Protein AF-C5LRL5-F1 (afdb_monomer)

Solvent-accessible surface area (backbone atoms only — not comparable to full-atom values): 5137 Å² total; per-residue (Å²): 137,58,95,88,48,83,79,89,81,83,88,83,87,87,86,74,60,81,94,50,38,65,64,53,52,51,51,46,70,75,74,52,95,80,87,85,79,75,88,53,74,94,49,91,81,60,85,64,52,73,59,52,54,52,51,54,52,50,49,52,51,50,56,52,51,53,50,52,51,56,70,74,49,90,122

Radius of gyration: 19.75 Å; Cα contacts (8 Å, |Δi|>4): 8; chains: 1; bounding box: 48×38×46 Å

Sequence (75 aa):
MGLLRSETMKHGTLVLPVDRAREFVDVIGYSTRIEFEDMNSASMHRNYRKYIQRIEELERIIRFLEVEIHEASPH

Secondary structure (DSSP, 8-state):
--TTS------------GGGHHHHHHHHHHH---PPP-TTTT-S--TTHHHHHHHHHHHHHHHHHHHHHHHH---

Structure (mmCIF, N/CA/C/O backbone):
data_AF-C5LRL5-F1
#
_entry.id   AF-C5LRL5-F1
#
loop_
_atom_site.group_PDB
_atom_site.id
_atom_site.type_symbol
_atom_site.label_atom_id
_atom_site.label_alt_id
_atom_site.label_comp_id
_atom_site.label_asym_id
_atom_site.label_entity_id
_atom_site.label_seq_id
_atom_site.pdbx_PDB_ins_code
_atom_site.Cartn_x
_atom_site.Cartn_y
_atom_site.Cartn_z
_atom_site.occupancy
_atom_site.B_iso_or_equiv
_atom_site.auth_seq_id
_atom_site.auth_comp_id
_atom_site.auth_asym_id
_atom_site.auth_atom_id
_atom_site.pdbx_PDB_model_num
ATOM 1 N N . MET A 1 1 ? 19.942 -18.885 1.128 1.00 55.56 1 MET A N 1
ATOM 2 C CA . MET A 1 1 ? 19.981 -18.463 2.543 1.00 55.56 1 MET A CA 1
ATOM 3 C C . MET A 1 1 ? 21.421 -18.240 2.970 1.00 55.56 1 MET A C 1
ATOM 5 O O . MET A 1 1 ? 22.170 -19.201 3.093 1.00 55.56 1 MET A O 1
ATOM 9 N N . GLY A 1 2 ? 21.806 -16.976 3.154 1.00 59.56 2 GLY A N 1
ATOM 10 C CA . GLY A 1 2 ? 23.032 -16.589 3.845 1.00 59.56 2 GLY A CA 1
ATOM 11 C C . GLY A 1 2 ? 22.681 -16.234 5.285 1.00 59.56 2 GLY A C 1
ATOM 12 O O . GLY A 1 2 ? 22.300 -15.112 5.558 1.00 59.56 2 GLY A O 1
ATOM 13 N N . LEU A 1 3 ? 22.782 -17.183 6.214 1.00 74.81 3 LEU A N 1
ATOM 14 C CA . LEU A 1 3 ? 22.470 -16.931 7.632 1.00 74.81 3 LEU A CA 1
ATOM 15 C C . LEU A 1 3 ? 23.419 -15.914 8.296 1.00 74.81 3 LEU A C 1
ATOM 17 O O . LEU A 1 3 ? 23.104 -15.378 9.349 1.00 74.81 3 LEU A O 1
ATOM 21 N N . LEU A 1 4 ? 24.577 -15.648 7.684 1.00 87.75 4 LEU A N 1
ATOM 22 C CA . LEU A 1 4 ? 25.628 -14.780 8.225 1.00 87.75 4 LEU A CA 1
ATOM 23 C C . LEU A 1 4 ? 25.886 -13.526 7.369 1.00 87.75 4 LEU A C 1
ATOM 25 O O . LEU A 1 4 ? 26.828 -12.787 7.649 1.00 87.75 4 LEU A O 1
ATOM 29 N N . ARG A 1 5 ? 25.122 -13.306 6.287 1.00 85.44 5 ARG A N 1
ATOM 30 C CA . ARG A 1 5 ? 25.302 -12.174 5.357 1.00 85.44 5 ARG A CA 1
ATOM 31 C C . ARG A 1 5 ? 23.960 -11.694 4.811 1.00 85.44 5 ARG A C 1
ATOM 33 O O . ARG A 1 5 ? 23.049 -12.496 4.649 1.00 85.44 5 ARG A O 1
ATOM 40 N N . SER A 1 6 ? 23.872 -10.411 4.473 1.00 89.69 6 SER A N 1
ATOM 41 C CA . SER A 1 6 ? 22.691 -9.831 3.826 1.00 89.69 6 SER A CA 1
ATOM 42 C C . SER A 1 6 ? 22.351 -10.538 2.511 1.00 89.69 6 SER A C 1
ATOM 44 O O . SER A 1 6 ? 23.244 -10.984 1.783 1.00 89.69 6 SER A O 1
ATOM 46 N N . GLU A 1 7 ? 21.059 -10.619 2.191 1.00 89.69 7 GLU A N 1
ATOM 47 C CA . GLU A 1 7 ? 20.606 -11.118 0.893 1.00 89.69 7 GLU A CA 1
ATOM 48 C C . GLU A 1 7 ? 20.951 -10.125 -0.228 1.00 89.69 7 GLU A C 1
ATOM 50 O O . GLU A 1 7 ? 21.026 -8.913 -0.019 1.00 89.69 7 GLU A O 1
ATOM 55 N N . THR A 1 8 ? 21.201 -10.638 -1.434 1.00 91.06 8 THR A N 1
ATOM 56 C CA . THR A 1 8 ? 21.495 -9.792 -2.595 1.00 91.06 8 THR A CA 1
ATOM 57 C C . THR A 1 8 ? 20.222 -9.102 -3.073 1.00 91.06 8 THR A C 1
ATOM 59 O O . THR A 1 8 ? 19.331 -9.747 -3.622 1.00 91.06 8 THR A O 1
ATOM 62 N N . MET A 1 9 ? 20.167 -7.783 -2.904 1.00 93.69 9 MET A N 1
ATOM 63 C CA . MET A 1 9 ? 19.069 -6.944 -3.385 1.00 93.69 9 MET A CA 1
ATOM 64 C C . MET A 1 9 ? 19.289 -6.518 -4.841 1.00 93.69 9 MET A C 1
ATOM 66 O O . MET A 1 9 ? 20.422 -6.453 -5.324 1.00 93.69 9 MET A O 1
ATOM 70 N N . LYS A 1 10 ? 18.197 -6.205 -5.545 1.00 93.19 10 LYS A N 1
ATOM 71 C CA . LYS A 1 10 ? 18.225 -5.589 -6.877 1.00 93.19 10 LYS A CA 1
ATOM 72 C C . LYS A 1 10 ? 17.451 -4.280 -6.839 1.00 93.19 10 LYS A C 1
ATOM 74 O O . LYS A 1 10 ? 16.337 -4.249 -6.329 1.00 93.19 10 LYS A O 1
ATOM 79 N N . HIS A 1 11 ? 18.037 -3.237 -7.414 1.00 94.94 11 HIS A N 1
ATOM 80 C CA . HIS A 1 11 ? 17.374 -1.957 -7.632 1.00 94.94 11 HIS A CA 1
ATOM 81 C C . HIS A 1 11 ? 16.848 -1.895 -9.069 1.00 94.94 11 HIS A C 1
ATOM 83 O O . HIS A 1 11 ? 17.513 -2.358 -9.999 1.00 94.94 11 HIS A O 1
ATOM 89 N N . GLY A 1 12 ? 15.653 -1.345 -9.251 1.00 93.19 12 GLY A N 1
ATOM 90 C CA . GLY A 1 12 ? 15.024 -1.225 -10.559 1.00 93.19 12 GLY A CA 1
ATOM 91 C C . GLY A 1 12 ? 13.856 -0.251 -10.540 1.00 93.19 12 GLY A C 1
ATOM 92 O O . GLY A 1 12 ? 13.348 0.113 -9.483 1.00 93.19 12 GLY A O 1
ATOM 93 N N . THR A 1 13 ? 13.427 0.163 -11.729 1.00 94.81 13 THR A N 1
ATOM 94 C CA . THR A 1 13 ? 12.320 1.105 -11.904 1.00 94.81 13 THR A CA 1
ATOM 95 C C . THR A 1 13 ? 11.043 0.359 -12.267 1.00 94.81 13 THR A C 1
ATOM 97 O O . THR A 1 13 ? 10.998 -0.365 -13.262 1.00 94.81 13 THR A O 1
ATOM 100 N N . LEU A 1 14 ? 9.991 0.564 -11.478 1.00 92.25 14 LEU A N 1
ATOM 101 C CA . LEU A 1 14 ? 8.652 0.064 -11.765 1.00 92.25 14 LEU A CA 1
ATOM 102 C C . LEU A 1 14 ? 7.866 1.122 -12.549 1.00 92.25 14 L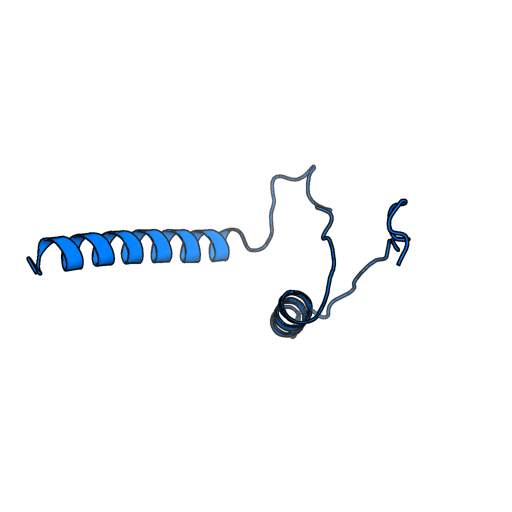EU A C 1
ATOM 104 O O . LEU A 1 14 ? 7.675 2.237 -12.069 1.00 92.25 14 LEU A O 1
ATOM 108 N N . VAL A 1 15 ? 7.382 0.766 -13.739 1.00 93.88 15 VAL A N 1
ATOM 109 C CA . VAL A 1 15 ? 6.535 1.636 -14.568 1.00 93.88 15 VAL A CA 1
ATOM 110 C C . VAL A 1 15 ? 5.119 1.075 -14.570 1.00 93.88 15 VAL A C 1
ATOM 112 O O . VAL A 1 15 ? 4.908 -0.066 -14.979 1.00 93.88 15 VAL A O 1
ATOM 115 N N . LEU A 1 16 ? 4.154 1.872 -14.106 1.00 92.81 16 LEU A N 1
ATOM 116 C CA . LEU A 1 16 ? 2.751 1.473 -14.000 1.00 92.81 16 LEU A CA 1
ATOM 117 C C . LEU A 1 16 ? 1.873 2.292 -14.955 1.00 92.81 16 LEU A C 1
ATOM 119 O O . LEU A 1 16 ? 2.021 3.516 -15.011 1.00 92.81 16 LEU A O 1
ATOM 123 N N . PRO A 1 17 ? 0.935 1.654 -15.673 1.00 94.88 17 PRO A N 1
ATOM 124 C CA . PRO A 1 17 ? -0.060 2.370 -16.456 1.00 94.88 17 PRO A CA 1
ATOM 125 C C . PRO A 1 17 ? -1.115 2.991 -15.519 1.00 94.88 17 PRO A C 1
ATOM 127 O O . PRO A 1 17 ? -1.495 2.403 -14.505 1.00 94.88 17 PRO A O 1
ATOM 130 N N . VAL A 1 18 ? -1.559 4.213 -15.828 1.00 91.69 18 VAL A N 1
ATOM 131 C CA . VAL A 1 18 ? -2.367 5.048 -14.914 1.00 91.69 18 VAL A CA 1
ATOM 132 C C . VAL A 1 18 ? -3.744 4.442 -14.626 1.00 91.69 18 VAL A C 1
ATOM 134 O O . VAL A 1 18 ? -4.224 4.502 -13.498 1.00 91.69 18 VAL A O 1
ATOM 137 N N . ASP A 1 19 ? -4.362 3.830 -15.630 1.00 94.12 19 ASP A N 1
ATOM 138 C CA . ASP A 1 19 ? -5.690 3.215 -15.593 1.00 94.12 19 ASP A CA 1
ATOM 139 C C . ASP A 1 19 ? -5.790 2.043 -14.609 1.00 94.12 19 ASP A C 1
ATOM 141 O O . ASP A 1 19 ? -6.837 1.844 -13.995 1.00 94.12 19 ASP A O 1
ATOM 145 N N . ARG A 1 20 ? -4.694 1.303 -14.408 1.00 93.19 20 ARG A N 1
ATOM 146 C CA . ARG A 1 20 ? -4.651 0.110 -13.544 1.00 93.19 20 ARG A CA 1
ATOM 147 C C . ARG A 1 20 ? -3.665 0.221 -12.389 1.00 93.19 20 ARG A C 1
ATOM 149 O O . ARG A 1 20 ? -3.391 -0.767 -11.710 1.00 93.19 20 ARG A O 1
ATOM 156 N N . ALA A 1 21 ? -3.152 1.424 -12.129 1.00 92.94 21 ALA A N 1
ATOM 157 C CA . ALA A 1 21 ? -2.141 1.656 -11.103 1.00 92.94 21 ALA A CA 1
ATOM 158 C C . ALA A 1 21 ? -2.569 1.113 -9.729 1.00 92.94 21 ALA A C 1
ATOM 160 O O . ALA A 1 21 ? -1.760 0.499 -9.045 1.00 92.94 21 ALA A O 1
ATOM 161 N N . ARG A 1 22 ? -3.847 1.262 -9.351 1.00 93.19 22 ARG A N 1
ATOM 162 C CA . ARG A 1 22 ? -4.368 0.757 -8.071 1.00 93.19 22 ARG A CA 1
ATOM 163 C C . ARG A 1 22 ? -4.285 -0.766 -7.958 1.00 93.19 22 ARG A C 1
ATOM 165 O O . ARG A 1 22 ? -3.722 -1.261 -6.993 1.00 93.19 22 ARG A O 1
ATOM 172 N N . GLU A 1 23 ? -4.789 -1.491 -8.956 1.00 95.31 23 GLU A N 1
ATOM 173 C CA . GLU A 1 23 ? -4.776 -2.962 -8.963 1.00 95.31 23 GLU A CA 1
ATOM 174 C C . GLU A 1 23 ? -3.350 -3.509 -8.869 1.00 95.31 23 GLU A C 1
ATOM 176 O O . GLU A 1 23 ? -3.085 -4.450 -8.125 1.00 95.31 23 GLU A O 1
ATOM 181 N N . PHE A 1 24 ? -2.413 -2.900 -9.603 1.00 94.94 24 PHE A N 1
ATOM 182 C CA . PHE A 1 24 ? -1.017 -3.318 -9.559 1.00 94.94 24 PHE A CA 1
ATOM 183 C C . PHE A 1 24 ? -0.366 -3.029 -8.207 1.00 94.94 24 PHE A C 1
ATOM 185 O O . PHE A 1 24 ? 0.340 -3.893 -7.691 1.00 94.94 24 PHE A O 1
ATOM 192 N N . VAL A 1 25 ? -0.616 -1.857 -7.617 1.00 94.19 25 VAL A N 1
ATOM 193 C CA . VAL A 1 25 ? -0.105 -1.509 -6.282 1.00 94.19 25 VAL A CA 1
ATOM 194 C C . VAL A 1 25 ? -0.651 -2.469 -5.222 1.00 94.19 25 VAL A C 1
ATOM 196 O O . VAL A 1 25 ? 0.126 -2.939 -4.393 1.00 94.19 25 VAL A O 1
ATOM 199 N N . ASP A 1 26 ? -1.935 -2.830 -5.293 1.00 94.75 26 ASP A N 1
ATOM 200 C CA . ASP A 1 26 ? -2.551 -3.796 -4.377 1.00 94.75 26 ASP A CA 1
ATOM 201 C C . ASP A 1 26 ? -1.873 -5.175 -4.501 1.00 94.75 26 ASP A C 1
ATOM 203 O O . ASP A 1 26 ? -1.398 -5.734 -3.511 1.00 94.75 26 ASP A O 1
ATOM 207 N N . VAL A 1 27 ? -1.733 -5.709 -5.722 1.00 95.00 27 VAL A N 1
ATOM 208 C CA . VAL A 1 27 ? -1.077 -7.011 -5.957 1.00 95.00 27 VAL A CA 1
ATOM 209 C C . VAL A 1 27 ? 0.370 -7.012 -5.464 1.00 95.00 27 VAL A C 1
ATOM 211 O O . VAL A 1 27 ? 0.801 -7.983 -4.835 1.00 95.00 27 VAL A O 1
ATOM 214 N N . ILE A 1 28 ? 1.111 -5.934 -5.724 1.00 94.62 28 ILE A N 1
ATOM 215 C CA . ILE A 1 28 ? 2.498 -5.768 -5.277 1.00 94.62 28 ILE A CA 1
ATOM 216 C C . ILE A 1 28 ? 2.570 -5.765 -3.749 1.00 94.62 28 ILE A C 1
ATOM 218 O O . ILE A 1 28 ? 3.387 -6.498 -3.189 1.00 94.62 28 ILE A O 1
ATOM 222 N N . GLY A 1 29 ? 1.693 -5.007 -3.08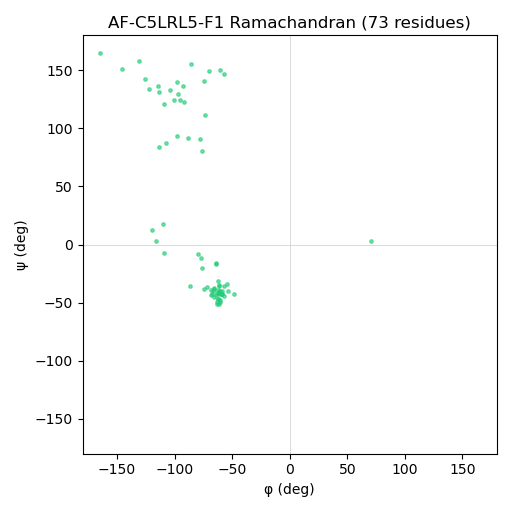7 1.00 92.62 29 GLY A N 1
ATOM 223 C CA . GLY A 1 29 ? 1.643 -4.911 -1.629 1.00 92.62 29 GLY A CA 1
ATOM 224 C C . GLY A 1 29 ? 1.341 -6.243 -0.938 1.00 92.62 29 GLY A C 1
ATOM 225 O O . GLY A 1 29 ? 1.906 -6.517 0.117 1.00 92.62 29 GLY A O 1
ATOM 226 N N . TYR A 1 30 ? 0.507 -7.097 -1.541 1.00 94.75 30 TYR A N 1
ATOM 227 C CA . TYR A 1 30 ? 0.168 -8.406 -0.967 1.00 94.75 30 TYR A CA 1
ATOM 228 C C . TYR A 1 30 ? 1.149 -9.525 -1.326 1.00 94.75 30 TYR A C 1
ATOM 230 O O . TYR A 1 30 ? 1.377 -10.426 -0.519 1.00 94.75 30 TYR A O 1
ATOM 238 N N . SER A 1 31 ? 1.698 -9.513 -2.542 1.00 94.31 31 SER A N 1
ATOM 239 C CA . SER A 1 31 ? 2.322 -10.711 -3.128 1.00 94.31 31 SER A CA 1
ATOM 240 C C . SER A 1 31 ? 3.842 -10.637 -3.227 1.00 94.31 31 SER A C 1
ATOM 242 O O . SER A 1 31 ? 4.477 -11.618 -3.616 1.00 94.31 31 SER A O 1
ATOM 244 N N . THR A 1 32 ? 4.448 -9.487 -2.929 1.00 92.12 32 THR A N 1
ATOM 245 C CA . THR A 1 32 ? 5.874 -9.261 -3.186 1.00 92.12 32 THR A CA 1
ATOM 246 C C . THR A 1 32 ? 6.601 -8.689 -1.974 1.00 92.12 32 THR A C 1
ATOM 248 O O . THR A 1 32 ? 5.999 -8.107 -1.078 1.00 92.12 32 THR A O 1
ATOM 251 N N . ARG A 1 33 ? 7.925 -8.874 -1.938 1.00 91.19 33 ARG A N 1
ATOM 252 C CA . ARG A 1 33 ? 8.818 -8.254 -0.951 1.00 91.19 33 ARG A CA 1
ATOM 253 C C . ARG A 1 33 ? 9.619 -7.175 -1.665 1.00 91.19 33 ARG A C 1
ATOM 255 O O . ARG A 1 33 ? 10.674 -7.464 -2.226 1.00 91.19 33 ARG A O 1
ATOM 262 N N . ILE A 1 34 ? 9.057 -5.973 -1.716 1.00 92.81 34 ILE A N 1
ATOM 263 C CA . ILE A 1 34 ? 9.629 -4.813 -2.403 1.00 92.81 34 ILE A CA 1
ATOM 264 C C . ILE A 1 34 ? 9.722 -3.655 -1.414 1.00 92.81 34 ILE A C 1
ATOM 266 O O . ILE A 1 34 ? 8.840 -3.460 -0.582 1.00 92.81 34 ILE A O 1
ATOM 270 N N . GLU A 1 35 ? 10.800 -2.891 -1.529 1.00 93.12 35 GLU A N 1
ATOM 271 C CA . GLU A 1 35 ? 10.985 -1.619 -0.845 1.00 93.12 35 GLU A CA 1
ATOM 272 C C . GLU A 1 35 ? 10.762 -0.482 -1.849 1.00 93.12 35 GLU A C 1
ATOM 274 O O . GLU A 1 35 ? 11.279 -0.528 -2.968 1.00 93.12 35 GLU A O 1
ATOM 279 N N . PHE A 1 36 ? 9.971 0.522 -1.464 1.00 93.69 36 PHE A N 1
ATOM 280 C CA . PHE A 1 36 ? 9.730 1.710 -2.282 1.00 93.69 36 PHE A CA 1
ATOM 281 C C . PHE A 1 36 ? 10.644 2.851 -1.843 1.00 93.69 36 PHE A C 1
ATOM 283 O O . PHE A 1 36 ? 10.671 3.212 -0.669 1.00 93.69 36 PHE A O 1
ATOM 290 N N . GLU A 1 37 ? 11.330 3.462 -2.803 1.00 93.62 37 GLU A N 1
ATOM 291 C CA . GLU A 1 37 ? 12.128 4.666 -2.580 1.00 93.62 37 GLU A CA 1
ATOM 292 C C . GLU A 1 37 ? 11.296 5.929 -2.859 1.00 93.62 37 GLU A C 1
ATOM 294 O O . GLU A 1 37 ? 10.567 6.008 -3.854 1.00 93.62 37 GLU A O 1
ATOM 299 N N . ASP A 1 38 ? 11.395 6.938 -1.985 1.00 91.81 38 ASP A N 1
ATOM 300 C CA . AS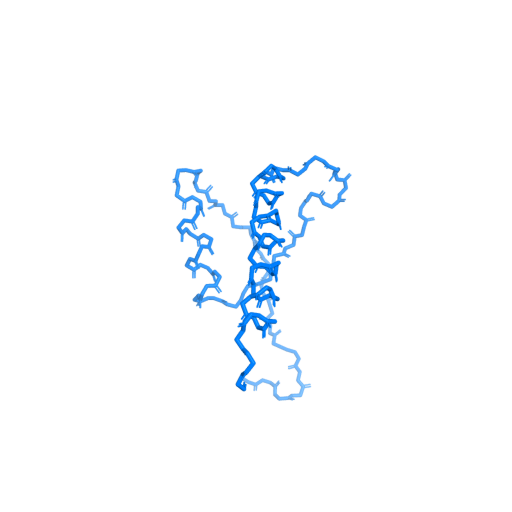P A 1 38 ? 10.667 8.200 -2.154 1.00 91.81 38 ASP A CA 1
ATOM 301 C C . ASP A 1 38 ? 11.338 9.104 -3.199 1.00 91.81 38 ASP A C 1
ATOM 303 O O . ASP A 1 38 ? 12.167 9.966 -2.890 1.00 91.81 38 ASP A O 1
ATOM 307 N N . MET A 1 39 ? 10.906 8.944 -4.450 1.00 89.31 39 MET A N 1
ATOM 308 C CA . MET A 1 39 ? 11.354 9.766 -5.579 1.00 89.31 39 MET A CA 1
ATOM 309 C C . MET A 1 39 ? 10.967 11.251 -5.460 1.00 89.31 39 MET A C 1
ATOM 311 O O . MET A 1 39 ? 11.516 12.079 -6.183 1.00 89.31 39 MET A O 1
ATOM 315 N N . ASN A 1 40 ? 10.026 11.612 -4.579 1.00 88.50 40 ASN A N 1
ATOM 316 C CA . ASN A 1 40 ? 9.532 12.981 -4.413 1.00 88.50 40 ASN A CA 1
ATOM 317 C C . ASN A 1 40 ? 9.976 13.615 -3.087 1.00 88.50 40 ASN A C 1
ATOM 319 O O . ASN A 1 40 ? 9.406 14.626 -2.681 1.00 88.50 40 ASN A O 1
ATOM 323 N N . SER A 1 41 ? 10.991 13.068 -2.416 1.00 87.12 41 SER A N 1
ATOM 324 C CA . SER A 1 41 ? 11.461 13.539 -1.103 1.00 87.12 41 SER A CA 1
ATOM 325 C C . SER A 1 41 ? 11.817 15.035 -1.060 1.00 87.12 41 SER A C 1
ATOM 327 O O . SER A 1 41 ? 11.548 15.704 -0.065 1.00 87.12 41 SER A O 1
ATOM 329 N N . ALA A 1 42 ? 12.349 15.588 -2.154 1.00 85.94 42 ALA A N 1
ATOM 330 C CA . ALA A 1 42 ? 12.687 17.010 -2.276 1.00 85.94 42 ALA A CA 1
ATOM 331 C C . ALA A 1 42 ? 11.482 17.928 -2.581 1.00 85.94 42 ALA A C 1
ATOM 333 O O . ALA A 1 42 ? 11.619 19.151 -2.567 1.00 85.94 42 ALA A O 1
ATOM 334 N N . SER A 1 43 ? 10.305 17.365 -2.874 1.00 84.44 43 SER A N 1
ATOM 335 C CA . SER A 1 43 ? 9.100 18.106 -3.251 1.00 84.44 43 SER A CA 1
ATOM 336 C C . SER A 1 43 ? 8.007 17.977 -2.192 1.00 84.44 43 SER A C 1
ATOM 338 O O . SER A 1 43 ? 7.613 16.887 -1.780 1.00 84.44 43 SER A O 1
ATOM 340 N N . MET A 1 44 ? 7.423 19.111 -1.803 1.00 75.19 44 MET A N 1
ATOM 341 C CA . MET A 1 44 ? 6.225 19.120 -0.955 1.00 75.19 44 MET A CA 1
ATOM 342 C C . MET A 1 44 ? 4.937 18.782 -1.725 1.00 75.19 44 MET A C 1
ATOM 344 O O . MET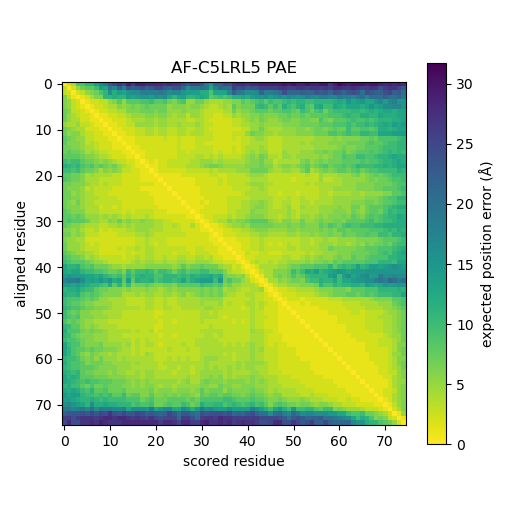 A 1 44 ? 3.889 18.561 -1.110 1.00 75.19 44 MET A O 1
ATOM 348 N N . HIS A 1 45 ? 4.975 18.752 -3.061 1.00 81.94 45 HIS A N 1
ATOM 349 C CA . HIS A 1 45 ? 3.796 18.484 -3.876 1.00 81.94 45 HIS A CA 1
ATOM 350 C C . HIS A 1 45 ? 3.628 16.980 -4.111 1.00 81.94 45 HIS A C 1
ATOM 352 O O . HIS A 1 45 ? 4.170 16.416 -5.058 1.00 81.94 45 HIS A O 1
ATOM 358 N N . ARG A 1 46 ? 2.863 16.326 -3.229 1.00 85.38 46 ARG A N 1
ATOM 359 C CA . ARG A 1 46 ? 2.527 14.903 -3.350 1.00 85.38 46 ARG A CA 1
ATOM 360 C C . ARG A 1 46 ? 1.183 14.712 -4.040 1.00 85.38 46 ARG A C 1
ATOM 362 O O . ARG A 1 46 ? 0.150 15.203 -3.572 1.00 85.38 46 ARG A O 1
ATOM 369 N N . ASN A 1 47 ? 1.198 13.929 -5.114 1.00 85.25 47 ASN A N 1
ATOM 370 C CA . ASN A 1 47 ? -0.025 13.417 -5.717 1.00 85.25 47 ASN A CA 1
ATOM 371 C C . ASN A 1 47 ? -0.785 12.564 -4.688 1.00 85.25 47 ASN A C 1
ATOM 373 O O . ASN A 1 47 ? -0.195 11.972 -3.790 1.00 85.25 47 ASN A O 1
ATOM 377 N N . TYR A 1 48 ? -2.112 12.537 -4.802 1.00 89.31 48 TYR A N 1
ATOM 378 C CA . TYR A 1 48 ? -3.027 11.791 -3.927 1.00 89.31 48 TYR A CA 1
ATOM 379 C C . TYR A 1 48 ? -3.215 12.286 -2.483 1.00 89.31 48 TYR A C 1
ATOM 381 O O . TYR A 1 48 ? -4.031 11.709 -1.765 1.00 89.31 48 TYR A O 1
ATOM 389 N N . ARG A 1 49 ? -2.599 13.406 -2.071 1.00 91.00 49 ARG A N 1
ATOM 390 C CA . ARG A 1 49 ? -2.781 13.990 -0.723 1.00 91.00 49 ARG A CA 1
ATOM 391 C C . ARG A 1 49 ? -4.251 14.126 -0.303 1.00 91.00 49 ARG A C 1
ATOM 393 O O . ARG A 1 49 ? -4.600 13.789 0.821 1.00 91.00 49 ARG A O 1
ATOM 400 N N . LYS A 1 50 ? -5.121 14.575 -1.215 1.00 93.31 50 LYS A N 1
ATOM 401 C CA . LYS A 1 50 ? -6.564 14.722 -0.949 1.00 93.31 50 LYS A CA 1
ATOM 402 C C . LYS A 1 50 ? -7.242 13.391 -0.606 1.00 93.31 50 LYS A C 1
ATOM 404 O O . LYS A 1 50 ? -8.158 13.373 0.205 1.00 93.31 50 LYS A O 1
ATOM 409 N N . TYR A 1 51 ? -6.827 12.288 -1.230 1.00 93.88 51 TYR A N 1
ATOM 410 C CA . TYR A 1 51 ? -7.399 10.971 -0.945 1.00 93.88 51 TYR A CA 1
ATOM 411 C C . TYR A 1 51 ? -6.906 10.429 0.396 1.00 93.88 51 TYR A C 1
ATOM 413 O O . TYR A 1 51 ? -7.711 9.881 1.138 1.00 93.88 51 TYR A O 1
ATOM 421 N N . ILE A 1 52 ? -5.634 10.660 0.739 1.00 94.19 52 ILE A N 1
ATOM 422 C CA . ILE A 1 52 ? -5.076 10.297 2.051 1.00 94.19 52 ILE A CA 1
ATOM 423 C C . ILE A 1 52 ? -5.824 11.035 3.166 1.00 94.19 52 ILE A C 1
ATOM 425 O O . ILE A 1 52 ? -6.350 10.394 4.065 1.00 94.19 52 ILE A O 1
ATOM 429 N N . GLN A 1 53 ? -5.997 12.354 3.040 1.00 95.38 53 GLN A N 1
ATOM 430 C CA . GLN A 1 53 ? -6.733 13.161 4.025 1.00 95.38 53 GLN A CA 1
ATOM 431 C C . GLN A 1 53 ? -8.173 12.677 4.242 1.00 95.38 53 GLN A C 1
ATOM 433 O O . GLN A 1 53 ? -8.689 12.723 5.353 1.00 95.38 53 GLN A O 1
ATOM 438 N N . ARG A 1 54 ? -8.838 12.191 3.185 1.00 97.25 54 ARG A N 1
ATOM 439 C CA . ARG A 1 54 ? -10.179 11.600 3.307 1.00 97.25 54 ARG A C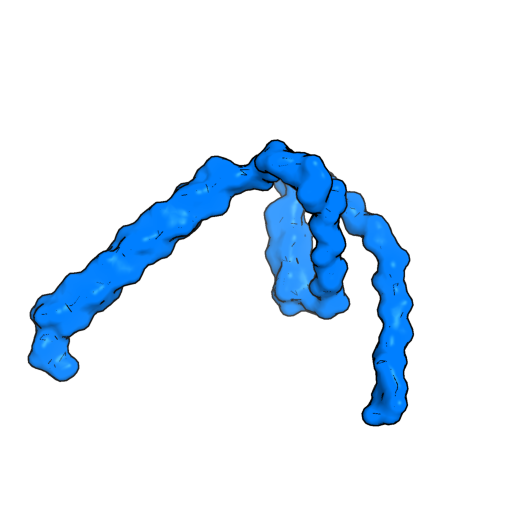A 1
ATOM 440 C C . ARG A 1 54 ? -10.162 10.304 4.112 1.00 97.25 54 ARG A C 1
ATOM 442 O O . ARG A 1 54 ? -11.092 10.073 4.871 1.00 97.25 54 ARG A O 1
ATOM 449 N N . ILE A 1 55 ? -9.146 9.463 3.927 1.00 97.38 55 ILE A N 1
ATOM 450 C CA . ILE A 1 55 ? -9.004 8.207 4.671 1.00 97.38 55 ILE A CA 1
ATOM 451 C C . ILE A 1 55 ? -8.691 8.497 6.143 1.00 97.38 55 ILE A C 1
ATOM 453 O O . ILE A 1 55 ? -9.327 7.908 7.008 1.00 97.38 55 ILE A O 1
ATOM 457 N N . GLU A 1 56 ? -7.795 9.445 6.425 1.00 97.69 56 GLU A N 1
ATOM 458 C CA . GLU A 1 56 ? -7.461 9.875 7.793 1.00 97.69 56 GLU A CA 1
ATOM 459 C C . GLU A 1 56 ? -8.694 10.401 8.545 1.00 97.69 56 GLU A C 1
ATOM 461 O O . GLU A 1 56 ? -8.925 10.053 9.701 1.00 97.69 56 GLU A O 1
ATOM 466 N N . GLU A 1 57 ? -9.532 11.199 7.880 1.00 98.06 57 GLU A N 1
ATOM 467 C CA . GLU A 1 57 ? -10.761 11.713 8.489 1.00 98.06 57 GLU A CA 1
ATOM 468 C C . GLU A 1 57 ? -11.796 10.607 8.742 1.00 98.06 57 GLU A C 1
ATOM 470 O O . GLU A 1 57 ? -12.449 10.592 9.786 1.00 98.06 57 GLU A O 1
ATOM 475 N N . LEU A 1 58 ? -11.929 9.645 7.824 1.00 97.94 58 LEU A N 1
ATOM 476 C CA . LEU A 1 58 ? -12.784 8.475 8.042 1.00 97.94 58 LEU A CA 1
ATOM 477 C C . LEU A 1 58 ? -12.285 7.632 9.217 1.00 97.94 58 LEU A C 1
ATOM 479 O O . LEU A 1 58 ? -13.087 7.199 10.038 1.00 97.94 58 LEU A O 1
ATOM 483 N N . GLU A 1 59 ? -10.972 7.443 9.333 1.00 98.12 59 GLU A N 1
ATOM 484 C CA . GLU A 1 59 ? -10.368 6.750 10.466 1.00 98.12 59 GLU A CA 1
ATOM 485 C C . GLU A 1 59 ? -10.659 7.483 11.784 1.00 98.12 59 GLU A C 1
ATOM 487 O O . GLU A 1 59 ? -11.038 6.850 12.766 1.00 98.12 59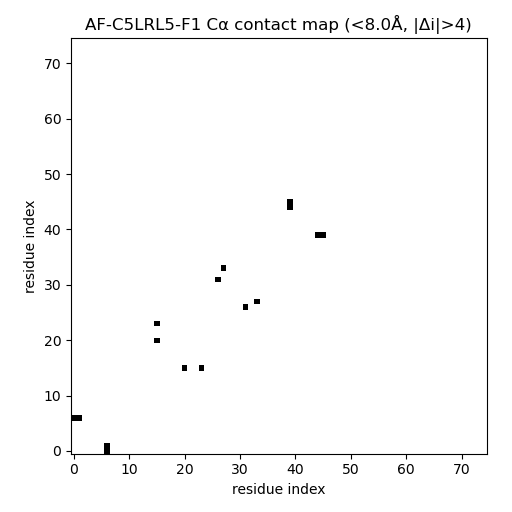 GLU A O 1
ATOM 492 N N . ARG A 1 60 ? -10.566 8.819 11.805 1.00 98.12 60 ARG A N 1
ATOM 493 C CA . ARG A 1 60 ? -10.921 9.636 12.977 1.00 98.12 60 ARG A CA 1
ATOM 494 C C . ARG A 1 60 ? -12.367 9.403 13.419 1.00 98.12 60 ARG A C 1
ATOM 496 O O . ARG A 1 60 ? -12.623 9.270 14.615 1.00 98.12 60 ARG A O 1
ATOM 503 N N . ILE A 1 61 ? -13.300 9.356 12.468 1.00 98.06 61 ILE A N 1
ATOM 504 C CA . ILE A 1 61 ? -14.719 9.093 12.744 1.00 98.06 61 ILE A CA 1
ATOM 505 C C . ILE A 1 61 ? -14.907 7.671 13.283 1.00 98.06 61 ILE A C 1
ATOM 507 O O . ILE A 1 61 ? -15.610 7.498 14.273 1.00 98.06 61 ILE A O 1
ATOM 511 N N . ILE A 1 62 ? -14.264 6.668 12.678 1.00 97.75 62 ILE A N 1
ATOM 512 C CA . ILE A 1 62 ? -14.357 5.270 13.128 1.00 97.75 62 ILE A CA 1
ATOM 513 C C . ILE A 1 62 ? -13.849 5.131 14.564 1.00 97.75 62 ILE A C 1
ATOM 515 O O . ILE A 1 62 ? -14.563 4.581 15.395 1.00 97.75 62 ILE A O 1
ATOM 519 N N . ARG A 1 63 ? -12.682 5.704 14.888 1.00 97.44 63 ARG A N 1
ATOM 520 C CA . ARG A 1 63 ? -12.138 5.670 16.256 1.00 97.44 63 ARG A CA 1
ATOM 521 C C . ARG A 1 63 ? -13.090 6.305 17.268 1.00 97.44 63 ARG A C 1
ATOM 523 O O . ARG A 1 63 ? -13.244 5.788 18.365 1.00 97.44 63 ARG A O 1
ATOM 530 N N . PHE A 1 64 ? -13.733 7.416 16.905 1.00 97.50 64 PHE A N 1
ATOM 531 C CA . PHE A 1 64 ? -14.741 8.041 17.763 1.00 97.50 64 PHE A CA 1
ATOM 532 C C . PHE A 1 64 ? -15.939 7.109 17.991 1.00 97.50 64 PHE A C 1
ATOM 534 O O . PHE A 1 64 ? -16.343 6.904 19.129 1.00 97.50 64 PHE A O 1
ATOM 541 N N . LEU A 1 65 ? -16.468 6.495 16.930 1.00 97.06 65 LEU A N 1
ATOM 542 C CA . LEU A 1 65 ? -17.589 5.559 17.039 1.00 97.06 65 LEU A CA 1
ATOM 543 C C . LEU A 1 65 ? -17.247 4.330 17.889 1.00 97.06 65 LEU A C 1
ATOM 545 O O . LEU A 1 65 ? -18.084 3.882 18.663 1.00 97.06 65 LEU A O 1
ATOM 549 N N . GLU A 1 66 ? -16.034 3.792 17.768 1.00 96.38 66 GLU A N 1
ATOM 550 C CA . GLU A 1 66 ? -15.573 2.665 18.588 1.00 96.38 66 GLU A CA 1
ATOM 551 C C . GLU A 1 66 ? -15.545 3.011 20.081 1.00 96.38 66 GLU A C 1
ATOM 553 O O . GLU A 1 66 ? -15.979 2.202 20.902 1.00 96.38 66 GLU A O 1
ATOM 558 N N . VAL A 1 67 ? -15.093 4.220 20.430 1.00 96.44 67 VAL A N 1
ATOM 559 C CA . VAL A 1 67 ? -15.104 4.714 21.816 1.00 96.44 67 VAL A CA 1
ATOM 560 C C . VAL A 1 67 ? -16.535 4.838 22.332 1.00 96.44 67 VAL A C 1
ATOM 562 O O . VAL A 1 67 ? -16.850 4.279 23.378 1.00 96.44 67 VAL A O 1
ATOM 565 N N . GLU A 1 68 ? -17.422 5.485 21.575 1.00 95.44 68 GLU A N 1
ATOM 566 C CA . GLU A 1 68 ? -18.826 5.658 21.972 1.00 95.44 68 GLU A CA 1
ATOM 567 C C . GLU A 1 68 ? -19.545 4.314 22.152 1.00 95.44 68 GLU A C 1
ATOM 569 O O . GLU A 1 68 ?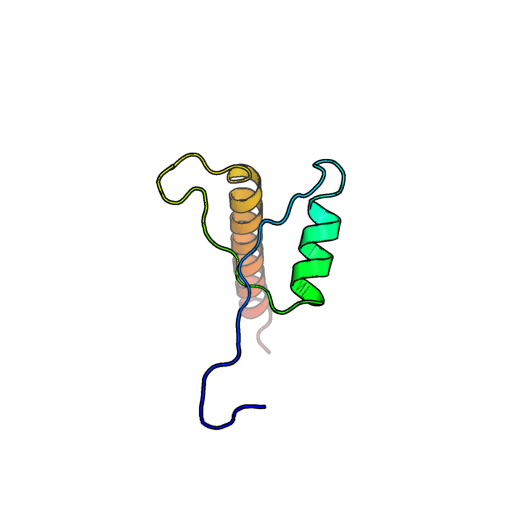 -20.306 4.137 23.099 1.00 95.44 68 GLU A O 1
ATOM 574 N N . ILE A 1 69 ? -19.290 3.333 21.277 1.00 95.12 69 ILE A N 1
ATOM 575 C CA . ILE A 1 69 ? -19.862 1.984 21.401 1.00 95.12 69 ILE A CA 1
ATOM 576 C C . ILE A 1 69 ? -19.365 1.300 22.680 1.00 95.12 69 ILE A C 1
ATOM 578 O O . ILE A 1 69 ? -20.160 0.674 23.384 1.00 95.12 69 ILE A O 1
ATOM 582 N N . HIS A 1 70 ? -18.072 1.418 22.988 1.00 93.50 70 HIS A N 1
ATOM 583 C CA . HIS A 1 70 ? -17.490 0.843 24.198 1.00 93.50 70 HIS A CA 1
ATOM 584 C C . HIS A 1 70 ? -18.041 1.507 25.471 1.00 93.50 70 HIS A C 1
ATOM 586 O O . HIS A 1 70 ? -18.288 0.828 26.464 1.00 93.50 70 HIS A O 1
ATOM 592 N N . GLU A 1 71 ? -18.260 2.822 25.462 1.00 91.12 71 GLU A N 1
ATOM 593 C CA . GLU A 1 71 ? -18.858 3.541 26.594 1.00 91.12 71 GLU A CA 1
ATOM 594 C C . GLU A 1 71 ? -20.359 3.245 26.754 1.00 91.12 71 GLU A C 1
ATOM 596 O O . GLU A 1 71 ? -20.853 3.118 27.875 1.00 91.12 71 GLU A O 1
ATOM 601 N N . ALA A 1 72 ? -21.086 3.087 25.645 1.00 82.88 72 ALA A N 1
ATOM 602 C CA . ALA A 1 72 ? -22.524 2.818 25.641 1.00 82.88 72 ALA A CA 1
ATOM 603 C C . ALA A 1 72 ? -22.892 1.368 25.999 1.00 82.88 72 ALA A C 1
ATOM 605 O O . ALA A 1 72 ? -24.034 1.108 26.386 1.00 82.88 72 ALA A O 1
ATOM 606 N N . SER A 1 73 ? -21.958 0.421 25.878 1.00 74.56 73 SER A N 1
ATOM 607 C CA . SER A 1 73 ? -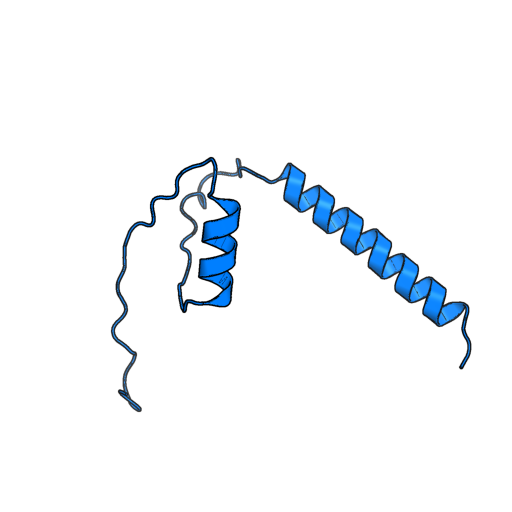22.168 -0.992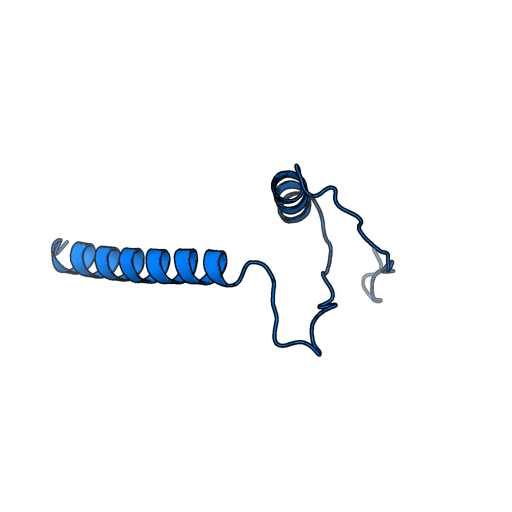 26.203 1.00 74.56 73 SER A CA 1
ATOM 608 C C . SER A 1 73 ? -21.317 -1.411 27.412 1.00 74.56 73 SER A C 1
ATOM 610 O O . SER A 1 73 ? -20.247 -1.986 27.223 1.00 74.56 73 SER A O 1
ATOM 612 N N . PRO A 1 74 ? -21.777 -1.173 28.660 1.00 60.38 74 PRO A N 1
ATOM 613 C CA . PRO A 1 74 ? -21.080 -1.602 29.868 1.00 60.38 74 PRO A CA 1
ATOM 614 C C . PRO A 1 74 ? -21.270 -3.111 30.083 1.00 60.38 74 PRO A C 1
ATOM 616 O O . PRO A 1 74 ? -22.128 -3.548 30.857 1.00 60.38 74 PRO A O 1
ATOM 619 N N . HIS A 1 75 ? -20.487 -3.918 29.371 1.00 55.09 75 HIS A N 1
ATOM 620 C CA . HIS A 1 75 ? -20.293 -5.343 29.640 1.00 55.09 75 HIS A CA 1
ATOM 621 C C . HIS A 1 75 ? -18.805 -5.636 29.791 1.00 55.09 75 HIS A C 1
ATOM 623 O O . HIS A 1 75 ? -18.052 -5.332 28.843 1.00 55.09 75 HIS A O 1
#

Organism: Perkinsus marinus (strain ATCC 50983 / TXsc) (NCBI:txid423536)

InterPro domains:
  IPR002490 V-type ATPase, V0 complex, 116kDa subunit family [PTHR11629] (3-72)

pLDDT: mean 90.33, std 9.31, range [55.09, 98.12]

Foldseek 3Di:
DPPPDDDDDDDDDDDDDPVCNPVVVVCCVPPHDDDDDDPQPVPPDDPPPVVVVVVVVVVVVVVVVVVVVPVVDPD

Mean predicted aligned error: 6.56 Å